Protein AF-A0A1S4C0C4-F1 (afdb_monomer_lite)

pLDDT: mean 75.76, std 13.76, range [34.72, 92.88]

Secondary structure (DSSP, 8-state):
------EE--HHHHHHHHHH--S---S-PPEEEEEEE-TTTSSEEEEEEEEEE-TTS-EEEEEEEE-TTT--EEEEEEE-SPPPSS---------TT-GGGTT-------

InterPro domains:
  IPR004457 Zinc finger, ZPR1-type [PF03367] (34-85)
  IPR004457 Zinc finger, ZPR1-type [SM00709] (36-109)
  IPR040141 ZPR1 [PTHR10876] (17-110)
  IPR042452 ZPR1, zinc finger domain [G3DSA:2.20.25.420] (27-81)

Sequence (110 aa):
MAGAKEQTMDVRSVVEAVATAGDDVEIDTPLYVVESLCMRCGENGTTRFLLTLIPHFRKILLSAFDCPHCSERNNEVEFAGEIQPRGCCYSLHVPSGDQKMLDRTVVKSE

Structure (mmCIF, N/CA/C/O backbone):
data_AF-A0A1S4C0C4-F1
#
_entry.id   AF-A0A1S4C0C4-F1
#
loop_
_atom_site.group_PDB
_atom_site.id
_atom_site.type_symbol
_atom_site.label_atom_id
_atom_site.label_alt_id
_atom_site.label_comp_id
_atom_site.label_asym_id
_atom_site.label_entity_id
_atom_site.label_seq_id
_atom_site.pdbx_PDB_ins_code
_atom_site.Cartn_x
_atom_site.Cartn_y
_atom_site.Cartn_z
_atom_site.occupancy
_atom_site.B_iso_or_equiv
_atom_site.auth_seq_id
_atom_site.auth_comp_id
_atom_site.auth_asym_id
_atom_site.auth_atom_id
_atom_site.pdbx_PDB_model_num
ATOM 1 N N . MET A 1 1 ? -20.709 7.988 -10.565 1.00 34.72 1 MET A N 1
ATOM 2 C CA . MET A 1 1 ? -19.571 7.050 -10.635 1.00 34.72 1 MET A CA 1
ATOM 3 C C . MET A 1 1 ? -18.348 7.866 -11.020 1.00 34.72 1 MET A C 1
ATOM 5 O O . MET A 1 1 ? -18.107 8.058 -12.202 1.00 34.72 1 MET A O 1
ATOM 9 N N . ALA A 1 2 ? -17.683 8.480 -10.039 1.00 37.56 2 ALA A N 1
ATOM 10 C CA . ALA A 1 2 ? -16.467 9.250 -10.282 1.00 37.56 2 ALA A CA 1
ATOM 11 C C . ALA A 1 2 ? -15.303 8.254 -10.313 1.00 37.56 2 ALA A C 1
ATOM 13 O O . ALA A 1 2 ? -15.055 7.571 -9.324 1.00 37.56 2 ALA A O 1
ATOM 14 N N . GLY A 1 3 ? -14.692 8.080 -11.485 1.00 37.81 3 GLY A N 1
ATOM 15 C CA . GLY A 1 3 ? -13.499 7.255 -11.632 1.00 37.81 3 GLY A CA 1
ATOM 16 C C . GLY A 1 3 ? -12.331 7.934 -10.929 1.00 37.81 3 GLY A C 1
ATOM 17 O O . GLY A 1 3 ? -12.099 9.123 -11.154 1.00 37.81 3 GLY A O 1
ATOM 18 N N . ALA A 1 4 ? -11.625 7.182 -10.083 1.00 46.31 4 ALA A N 1
ATOM 19 C CA . ALA A 1 4 ? -10.354 7.611 -9.519 1.00 46.31 4 ALA A CA 1
ATOM 20 C C . ALA A 1 4 ? -9.438 8.044 -10.673 1.00 46.31 4 ALA A C 1
ATOM 22 O O . ALA A 1 4 ? -9.226 7.287 -11.622 1.00 46.31 4 ALA A O 1
ATOM 23 N N . LYS A 1 5 ? -8.965 9.291 -10.641 1.00 49.00 5 LYS A N 1
ATOM 24 C CA . LYS A 1 5 ? -8.053 9.822 -11.659 1.00 49.00 5 LYS A CA 1
ATOM 25 C C . LYS A 1 5 ? -6.715 9.094 -11.539 1.00 49.00 5 LYS A C 1
ATOM 27 O O . LYS A 1 5 ? -5.974 9.336 -10.593 1.00 49.00 5 LYS A O 1
ATOM 32 N N . GLU A 1 6 ? -6.411 8.228 -12.499 1.00 54.31 6 GLU A N 1
ATOM 33 C CA . GLU A 1 6 ? -5.084 7.627 -12.641 1.00 54.31 6 GLU A CA 1
ATOM 34 C C . GLU A 1 6 ? -4.102 8.714 -13.098 1.00 54.31 6 GLU A C 1
ATOM 36 O O . GLU A 1 6 ? -4.227 9.264 -14.194 1.00 54.31 6 GLU A O 1
ATOM 41 N N . GLN A 1 7 ? -3.146 9.066 -12.238 1.00 59.03 7 GLN A N 1
ATOM 42 C CA . GLN A 1 7 ? -2.045 9.963 -12.582 1.00 59.03 7 GLN A CA 1
ATOM 43 C C . GLN A 1 7 ? -0.747 9.155 -12.621 1.00 59.03 7 GLN A C 1
ATOM 45 O O . GLN A 1 7 ? -0.282 8.640 -11.604 1.00 59.03 7 GLN A O 1
ATOM 50 N N . THR A 1 8 ? -0.146 9.050 -13.805 1.00 60.50 8 THR A N 1
ATOM 51 C CA . THR A 1 8 ? 1.235 8.581 -13.962 1.00 60.50 8 THR A CA 1
ATOM 52 C C . THR A 1 8 ? 2.176 9.672 -13.466 1.00 60.50 8 THR A C 1
ATOM 54 O O . THR A 1 8 ? 2.234 10.751 -14.060 1.00 60.50 8 THR A O 1
ATOM 57 N N . MET A 1 9 ? 2.881 9.411 -12.368 1.00 64.44 9 MET A N 1
ATOM 58 C CA . MET A 1 9 ? 3.801 10.359 -11.732 1.00 64.44 9 MET A CA 1
ATOM 59 C C . MET A 1 9 ? 5.116 9.659 -11.385 1.00 64.44 9 MET A C 1
ATOM 61 O O . MET A 1 9 ? 5.161 8.438 -11.269 1.00 64.44 9 MET A O 1
ATOM 65 N N . ASP A 1 10 ? 6.191 10.427 -11.219 1.00 68.81 10 ASP A N 1
ATOM 66 C CA . ASP A 1 10 ? 7.468 9.897 -10.734 1.00 68.81 10 ASP A CA 1
ATOM 67 C C . ASP A 1 10 ? 7.389 9.553 -9.234 1.00 68.81 10 ASP A C 1
ATOM 69 O O . ASP A 1 10 ? 6.633 10.174 -8.479 1.00 68.81 10 ASP A O 1
ATOM 73 N N . VAL A 1 11 ? 8.211 8.600 -8.786 1.00 67.56 11 VAL A N 1
ATOM 74 C CA . VAL A 1 11 ? 8.271 8.107 -7.398 1.00 67.56 11 VAL A CA 1
ATOM 75 C C . VAL A 1 11 ? 8.458 9.260 -6.413 1.00 67.56 11 VAL A C 1
ATOM 77 O O . VAL A 1 11 ? 7.826 9.293 -5.358 1.00 67.56 11 VAL A O 1
ATOM 80 N N . ARG A 1 12 ? 9.257 10.269 -6.779 1.00 70.31 12 ARG A N 1
ATOM 81 C CA . ARG A 1 12 ? 9.471 11.469 -5.960 1.00 70.31 12 ARG A CA 1
ATOM 82 C C . ARG A 1 12 ? 8.176 12.225 -5.657 1.00 70.31 12 ARG A C 1
ATOM 84 O O . ARG A 1 12 ? 7.996 12.701 -4.540 1.00 70.31 12 ARG A O 1
ATOM 91 N N . SER A 1 13 ? 7.266 12.304 -6.623 1.00 70.88 13 SER A N 1
ATOM 92 C CA . SER A 1 13 ? 5.981 12.974 -6.429 1.00 70.88 13 SER A CA 1
ATOM 93 C C . SER A 1 13 ? 5.076 12.202 -5.473 1.00 70.88 13 SER A C 1
ATOM 95 O O . SER A 1 13 ? 4.316 12.823 -4.732 1.00 70.88 13 SER A O 1
ATOM 97 N N . VAL A 1 14 ? 5.166 10.867 -5.466 1.00 68.62 14 VAL A N 1
ATOM 98 C CA . VAL A 1 14 ? 4.459 10.029 -4.490 1.00 68.62 14 VAL A CA 1
ATOM 99 C C . VAL A 1 14 ? 4.977 10.351 -3.094 1.00 68.62 14 VAL A C 1
ATOM 101 O O . VAL A 1 14 ? 4.174 10.664 -2.223 1.00 68.62 14 VAL A O 1
ATOM 104 N N . VAL A 1 15 ? 6.306 10.381 -2.914 1.00 68.19 15 VAL A N 1
ATOM 105 C CA . VAL A 1 15 ? 6.979 10.704 -1.639 1.00 68.19 15 VAL A CA 1
ATOM 106 C C . VAL A 1 15 ? 6.575 12.091 -1.110 1.00 68.19 15 VAL A C 1
ATOM 108 O O . VAL A 1 15 ? 6.253 12.249 0.070 1.00 68.19 15 VAL A O 1
ATOM 111 N N . GLU A 1 16 ? 6.544 13.104 -1.977 1.00 71.50 16 GLU A N 1
ATOM 112 C CA . GLU A 1 16 ? 6.135 14.464 -1.602 1.00 71.50 16 GLU A CA 1
ATOM 113 C C . GLU A 1 16 ? 4.648 14.540 -1.212 1.00 71.50 16 GLU A C 1
ATOM 115 O O . GLU A 1 16 ? 4.298 15.223 -0.245 1.00 71.50 16 GLU A O 1
ATOM 120 N N . ALA A 1 17 ? 3.769 13.788 -1.881 1.00 68.69 17 ALA A N 1
ATOM 121 C CA . ALA A 1 17 ? 2.363 13.686 -1.493 1.00 68.69 17 ALA A CA 1
ATOM 122 C C . ALA A 1 17 ? 2.178 13.000 -0.126 1.00 68.69 17 ALA A C 1
ATOM 124 O O . ALA A 1 17 ? 1.359 13.443 0.684 1.00 68.69 17 ALA A O 1
ATOM 125 N N . VAL A 1 18 ? 2.971 11.966 0.192 1.00 65.50 18 VAL A N 1
ATOM 126 C CA . VAL A 1 18 ? 2.935 11.338 1.530 1.00 65.50 18 VAL A CA 1
ATOM 127 C C . VAL A 1 18 ? 3.373 12.313 2.613 1.00 65.50 18 VAL A C 1
ATOM 129 O O . VAL A 1 18 ? 2.783 12.310 3.692 1.00 65.50 18 VAL A O 1
ATOM 132 N N . ALA A 1 19 ? 4.371 13.149 2.331 1.00 65.75 19 ALA A N 1
ATOM 133 C CA . ALA A 1 19 ? 4.896 14.113 3.291 1.00 65.75 19 ALA A CA 1
ATOM 134 C C . ALA A 1 19 ? 3.959 15.311 3.529 1.00 65.75 19 ALA A C 1
ATOM 136 O O . ALA A 1 19 ? 3.959 15.873 4.621 1.00 65.75 19 ALA A O 1
ATOM 137 N N . THR A 1 20 ? 3.173 15.712 2.525 1.00 67.00 20 THR A N 1
ATOM 138 C CA . THR A 1 20 ? 2.343 16.932 2.579 1.00 67.00 20 THR A CA 1
ATOM 139 C C . THR A 1 20 ? 0.873 16.680 2.896 1.00 67.00 20 THR A C 1
ATOM 141 O O . THR A 1 20 ? 0.201 17.595 3.371 1.00 67.00 20 THR A O 1
ATOM 144 N N . ALA A 1 21 ? 0.355 15.465 2.679 1.00 62.28 21 ALA A N 1
ATOM 145 C CA . ALA A 1 21 ? -1.006 15.136 3.090 1.00 62.28 21 ALA A CA 1
ATOM 146 C C . ALA A 1 21 ? -1.097 15.106 4.629 1.00 62.28 21 ALA A C 1
ATOM 148 O O . ALA A 1 21 ? -0.586 14.178 5.262 1.00 62.28 21 ALA A O 1
ATOM 149 N N . GLY A 1 22 ? -1.716 16.144 5.201 1.00 58.19 22 GLY A N 1
ATOM 150 C CA . GLY A 1 22 ? -2.058 16.238 6.623 1.00 58.19 22 GLY A CA 1
ATOM 151 C C . GLY A 1 22 ? -3.124 15.219 7.041 1.00 58.19 22 GLY A C 1
ATOM 152 O O . GLY A 1 22 ? -3.519 14.367 6.247 1.00 58.19 22 GLY A O 1
ATOM 153 N N . ASP A 1 23 ? -3.593 15.301 8.287 1.00 56.41 23 ASP A N 1
ATOM 154 C CA . ASP A 1 23 ? -4.552 14.336 8.857 1.00 56.41 23 ASP A CA 1
ATOM 155 C C . ASP A 1 23 ? -5.954 14.381 8.206 1.00 56.41 23 ASP A C 1
ATOM 157 O O . ASP A 1 23 ? -6.737 13.444 8.360 1.00 56.41 23 ASP A O 1
ATOM 161 N N . ASP A 1 24 ? -6.260 15.416 7.419 1.00 54.38 24 ASP A N 1
ATOM 162 C CA . ASP A 1 24 ? -7.520 15.580 6.683 1.00 54.38 24 ASP A CA 1
ATOM 163 C C . ASP A 1 24 ? -7.477 14.901 5.297 1.00 54.38 24 ASP A C 1
ATOM 165 O O . ASP A 1 24 ? -7.682 15.533 4.259 1.00 54.38 24 ASP A O 1
ATOM 169 N N . VAL A 1 25 ? -7.168 13.601 5.252 1.00 54.41 25 VAL A N 1
ATOM 170 C CA . VAL A 1 25 ? -7.208 12.828 3.998 1.00 54.41 25 VAL A CA 1
ATOM 171 C C . VAL A 1 25 ? -8.667 12.507 3.660 1.00 54.41 25 VAL A C 1
ATOM 173 O O . VAL A 1 25 ? -9.244 11.552 4.181 1.00 54.41 25 VAL A O 1
ATOM 176 N N . GLU A 1 26 ? -9.280 13.304 2.783 1.00 53.09 26 GLU A N 1
ATOM 177 C CA . GLU A 1 26 ? -10.509 12.896 2.099 1.00 53.09 26 GLU A CA 1
ATOM 178 C C . GLU A 1 26 ? -10.255 11.578 1.342 1.00 53.09 26 GLU A C 1
ATOM 180 O O . GLU A 1 26 ? -9.194 11.381 0.756 1.00 53.09 26 GLU A O 1
ATOM 185 N N . ILE A 1 27 ? -11.242 10.672 1.343 1.00 50.81 27 ILE A N 1
ATOM 186 C CA . ILE A 1 27 ? -11.184 9.313 0.754 1.00 50.81 27 ILE A CA 1
ATOM 187 C C . ILE A 1 27 ? -10.821 9.320 -0.750 1.00 50.81 27 ILE A C 1
ATOM 189 O O . ILE A 1 27 ? -10.490 8.277 -1.312 1.00 50.81 27 ILE A O 1
ATOM 193 N N . ASP A 1 28 ? -10.834 10.485 -1.398 1.00 54.25 28 ASP A N 1
ATOM 194 C CA . ASP A 1 28 ? -10.408 10.691 -2.783 1.00 54.25 28 ASP A CA 1
ATOM 195 C C . ASP A 1 28 ? -8.874 10.782 -2.910 1.00 54.25 28 ASP A C 1
ATOM 197 O O . ASP A 1 28 ? -8.334 11.680 -3.562 1.00 54.25 28 ASP A O 1
ATOM 201 N N . THR A 1 29 ? -8.136 9.870 -2.259 1.00 63.31 29 THR A N 1
ATOM 202 C CA . THR A 1 29 ? -6.685 9.825 -2.443 1.00 63.31 29 THR A CA 1
ATOM 203 C C . THR A 1 29 ? -6.377 9.369 -3.871 1.00 63.31 29 THR A C 1
ATOM 205 O O . THR A 1 29 ? -6.843 8.302 -4.285 1.00 63.31 29 THR A O 1
ATOM 208 N N . PRO A 1 30 ? -5.584 10.129 -4.644 1.00 69.56 30 PRO A N 1
ATOM 209 C CA . PRO A 1 30 ? -5.224 9.739 -6.000 1.00 69.56 30 PRO A CA 1
ATOM 210 C C . PRO A 1 30 ? -4.451 8.414 -5.998 1.00 69.56 30 PRO A C 1
ATOM 212 O O . PRO A 1 30 ? -3.568 8.183 -5.170 1.00 69.56 30 PRO A O 1
ATOM 215 N N . LEU A 1 31 ? -4.793 7.539 -6.944 1.00 79.00 31 LEU A N 1
ATOM 216 C CA . LEU A 1 31 ? -4.039 6.323 -7.222 1.00 79.00 31 LEU A CA 1
ATOM 217 C C . LEU A 1 31 ? -2.815 6.705 -8.060 1.00 79.00 31 LEU A C 1
ATOM 219 O O . LEU A 1 31 ? -2.958 7.173 -9.194 1.00 79.00 31 LEU A O 1
ATOM 223 N N . TYR A 1 32 ? -1.621 6.489 -7.519 1.00 82.88 32 TYR A N 1
ATOM 224 C CA . TYR A 1 32 ? -0.380 6.764 -8.237 1.00 82.88 32 TYR A CA 1
ATOM 225 C C . TYR A 1 32 ? 0.074 5.515 -8.975 1.00 82.88 32 TYR A C 1
ATOM 227 O O . TYR A 1 32 ? 0.105 4.427 -8.403 1.00 82.88 32 TYR A O 1
ATOM 235 N N . VAL A 1 33 ? 0.451 5.662 -10.241 1.00 86.56 33 VAL A N 1
ATOM 236 C CA . VAL A 1 33 ? 0.901 4.542 -11.074 1.00 86.56 33 VAL A CA 1
ATOM 237 C C . VAL A 1 33 ? 2.307 4.831 -11.581 1.00 86.56 33 VAL A C 1
ATOM 239 O O . VAL A 1 33 ? 2.536 5.865 -12.209 1.00 86.56 33 VAL A O 1
ATOM 242 N N . VAL A 1 34 ? 3.238 3.919 -11.307 1.00 88.50 34 VAL A N 1
ATOM 243 C CA . VAL A 1 34 ? 4.657 4.034 -11.665 1.00 88.50 34 VAL A CA 1
ATOM 244 C C . VAL A 1 34 ? 5.092 2.774 -12.409 1.00 88.50 34 VAL A C 1
ATOM 246 O O . VAL A 1 34 ? 4.756 1.656 -12.018 1.00 88.50 34 VAL A O 1
ATOM 249 N N . GLU A 1 35 ? 5.863 2.940 -13.477 1.00 89.75 35 GLU A N 1
ATOM 250 C CA . GLU A 1 35 ? 6.560 1.830 -14.127 1.00 89.75 35 GLU A CA 1
ATOM 251 C C . GLU A 1 35 ? 7.745 1.379 -13.257 1.00 89.75 35 GLU A C 1
ATOM 253 O O . GLU A 1 35 ? 8.495 2.200 -12.728 1.00 89.75 35 GLU A O 1
ATOM 258 N N . SER A 1 36 ? 7.898 0.076 -13.024 1.00 87.62 36 SER A N 1
ATOM 259 C CA . SER A 1 36 ? 8.914 -0.452 -12.103 1.00 87.62 36 SER A CA 1
ATOM 260 C C . SER A 1 36 ? 9.507 -1.755 -12.613 1.00 87.62 36 SER A C 1
ATOM 262 O O . SER A 1 36 ? 8.805 -2.578 -13.192 1.00 87.62 36 SER A O 1
ATOM 264 N N . LEU A 1 37 ? 10.797 -1.969 -12.365 1.00 90.38 37 LEU A N 1
ATOM 265 C CA . LEU A 1 37 ? 11.501 -3.173 -12.796 1.00 90.38 37 LEU A CA 1
ATOM 266 C C . LEU A 1 37 ? 10.983 -4.419 -12.059 1.00 90.38 37 LEU A C 1
ATOM 268 O O . LEU A 1 37 ? 10.965 -4.462 -10.828 1.00 90.38 37 LEU A O 1
ATOM 272 N N . CYS A 1 38 ? 10.627 -5.467 -12.799 1.00 91.12 38 CYS A N 1
ATOM 273 C CA . CYS A 1 38 ? 10.304 -6.765 -12.226 1.00 91.12 38 CYS A CA 1
ATOM 274 C C . CYS A 1 38 ? 11.575 -7.494 -11.785 1.00 91.12 38 CYS A C 1
ATOM 276 O O . CYS A 1 38 ? 12.377 -7.925 -12.614 1.00 91.12 38 CYS A O 1
ATOM 278 N N . MET A 1 39 ? 11.703 -7.755 -10.485 1.00 89.56 39 MET A N 1
ATOM 279 C CA . MET A 1 39 ? 12.857 -8.476 -9.931 1.00 89.56 39 MET A CA 1
ATOM 280 C C . MET A 1 39 ? 12.908 -9.966 -10.311 1.00 89.56 39 MET A C 1
ATOM 282 O O . MET A 1 39 ? 13.936 -10.609 -10.113 1.00 89.56 39 MET A O 1
ATOM 286 N N . ARG A 1 40 ? 11.826 -10.531 -10.868 1.00 89.94 40 ARG A N 1
ATOM 287 C CA . ARG A 1 40 ? 11.790 -11.933 -11.314 1.00 89.94 40 ARG A CA 1
ATOM 288 C C . ARG A 1 40 ? 12.263 -12.112 -12.756 1.00 89.94 40 ARG A C 1
ATOM 290 O O . ARG A 1 40 ? 13.047 -13.017 -13.019 1.00 89.94 40 ARG A O 1
ATOM 297 N N . CYS A 1 41 ? 11.753 -11.304 -13.686 1.00 91.44 41 CYS A N 1
ATOM 298 C CA . CYS A 1 41 ? 12.015 -11.474 -15.122 1.00 91.44 41 CYS A CA 1
ATOM 299 C C . CYS A 1 41 ? 12.891 -10.377 -15.741 1.00 91.44 41 CYS A C 1
ATOM 301 O O . CYS A 1 41 ? 13.329 -10.543 -16.872 1.00 91.44 41 CYS A O 1
ATOM 303 N N . GLY A 1 42 ? 13.163 -9.286 -15.018 1.00 90.00 42 GLY A N 1
ATOM 304 C CA . GLY A 1 42 ? 13.960 -8.161 -15.511 1.00 90.00 42 GLY A CA 1
ATOM 305 C C . GLY A 1 42 ? 13.226 -7.230 -16.482 1.00 90.00 42 GLY A C 1
ATOM 306 O O . GLY A 1 42 ? 13.817 -6.251 -16.921 1.00 90.00 42 GLY A O 1
ATOM 307 N N . GLU A 1 43 ? 11.961 -7.506 -16.801 1.00 92.19 43 GLU A N 1
ATOM 308 C CA . GLU A 1 43 ? 11.108 -6.629 -17.613 1.00 92.19 43 GLU A CA 1
ATOM 309 C C . GLU A 1 43 ? 10.375 -5.603 -16.743 1.00 92.19 43 GLU A C 1
ATOM 311 O O . GLU A 1 43 ? 10.212 -5.795 -15.535 1.00 92.19 43 GLU A O 1
ATOM 316 N N . ASN A 1 44 ? 9.871 -4.530 -17.347 1.00 90.44 44 ASN A N 1
ATOM 317 C CA . ASN A 1 44 ? 9.095 -3.532 -16.619 1.00 90.44 44 ASN A CA 1
ATOM 318 C C . ASN A 1 44 ? 7.670 -4.028 -16.324 1.00 90.44 44 ASN A C 1
ATOM 320 O O . ASN A 1 44 ? 6.946 -4.519 -17.188 1.00 90.44 44 ASN A O 1
ATOM 324 N N . GLY A 1 45 ? 7.270 -3.906 -15.063 1.00 91.44 45 GLY A N 1
ATOM 325 C CA . GLY A 1 45 ? 5.897 -4.032 -14.595 1.00 91.44 45 GLY A CA 1
ATOM 326 C C . GLY A 1 45 ? 5.343 -2.685 -14.145 1.00 91.44 45 GLY A C 1
ATOM 327 O O . GLY A 1 45 ? 5.913 -1.622 -14.397 1.00 91.44 45 GLY A O 1
ATOM 328 N N . THR A 1 46 ? 4.213 -2.725 -13.454 1.00 91.50 46 THR A N 1
ATOM 329 C CA . THR A 1 46 ? 3.532 -1.534 -12.951 1.00 91.50 46 THR A CA 1
ATOM 330 C C . THR A 1 46 ? 3.341 -1.640 -11.448 1.00 91.50 46 THR A C 1
ATOM 332 O O . THR A 1 46 ? 2.747 -2.601 -10.966 1.00 91.50 46 THR A O 1
ATOM 335 N N . THR A 1 47 ? 3.796 -0.627 -10.714 1.00 90.38 47 THR A N 1
ATOM 336 C CA . THR A 1 47 ? 3.518 -0.455 -9.287 1.00 90.38 47 THR A CA 1
ATOM 337 C C . THR A 1 47 ? 2.440 0.601 -9.108 1.00 90.38 47 THR A C 1
ATOM 339 O O . THR A 1 47 ? 2.554 1.721 -9.607 1.00 90.38 47 THR A O 1
ATOM 342 N N . ARG A 1 48 ? 1.380 0.250 -8.386 1.00 89.50 48 ARG A N 1
ATOM 343 C CA . ARG A 1 48 ? 0.305 1.160 -7.998 1.00 89.50 48 ARG A CA 1
ATOM 344 C C . ARG A 1 48 ? 0.453 1.496 -6.526 1.00 89.50 48 ARG A C 1
ATOM 346 O O . ARG A 1 48 ? 0.459 0.588 -5.700 1.00 89.50 48 ARG A O 1
ATOM 353 N N . PHE A 1 49 ? 0.534 2.779 -6.210 1.00 86.50 49 PHE A N 1
ATOM 354 C CA . PHE A 1 49 ? 0.561 3.263 -4.841 1.00 86.50 49 PHE A CA 1
ATOM 355 C C . PHE A 1 49 ? -0.787 3.863 -4.468 1.00 86.50 49 PHE A C 1
ATOM 357 O O . PHE A 1 49 ? -1.325 4.723 -5.171 1.00 86.50 49 PHE A O 1
ATOM 364 N N . LEU A 1 50 ? -1.312 3.423 -3.332 1.00 83.81 50 LEU A N 1
ATOM 365 C CA . LEU A 1 50 ? -2.489 3.991 -2.702 1.00 83.81 50 LEU A CA 1
ATOM 366 C C . LEU A 1 50 ? -2.094 4.493 -1.318 1.00 83.81 50 LEU A C 1
ATOM 368 O O . LEU A 1 50 ? -1.831 3.706 -0.407 1.00 83.81 50 LEU A O 1
ATOM 372 N N . LEU A 1 51 ? -2.070 5.813 -1.160 1.00 79.38 51 LEU A N 1
ATOM 373 C CA . LEU A 1 51 ? -1.998 6.423 0.159 1.00 79.38 51 LEU A CA 1
ATOM 374 C C . LEU A 1 51 ? -3.395 6.396 0.769 1.00 79.38 51 LEU A C 1
ATOM 376 O O . LEU A 1 51 ? -4.364 6.837 0.156 1.00 79.38 51 LEU A O 1
ATOM 380 N 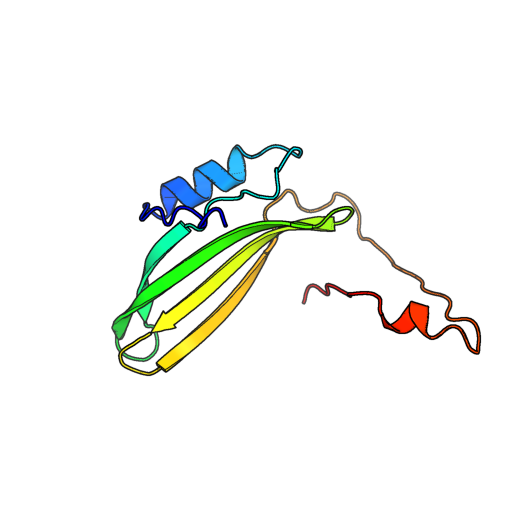N . THR A 1 52 ? -3.527 5.906 1.990 1.00 75.94 52 THR A N 1
ATOM 381 C CA . THR A 1 52 ? -4.810 5.977 2.686 1.00 75.94 52 THR A CA 1
ATOM 382 C C . THR A 1 52 ? -4.607 6.175 4.176 1.00 75.94 52 THR A C 1
ATOM 384 O O . THR A 1 52 ? -3.636 5.698 4.769 1.00 75.94 52 THR A O 1
ATOM 387 N N . LEU A 1 53 ? -5.522 6.926 4.780 1.00 74.12 53 LEU A N 1
ATOM 388 C CA . LEU A 1 53 ? -5.626 7.051 6.220 1.00 74.12 53 LEU A CA 1
ATOM 389 C C . LEU A 1 53 ? -6.727 6.104 6.682 1.00 74.12 53 LEU A C 1
ATOM 391 O O . LEU A 1 53 ? -7.895 6.289 6.348 1.00 74.12 53 LEU A O 1
ATOM 395 N N . ILE A 1 54 ? -6.363 5.093 7.466 1.00 73.00 54 ILE A N 1
ATOM 396 C CA . ILE A 1 54 ? -7.365 4.282 8.153 1.00 73.00 54 ILE A CA 1
ATOM 397 C C . ILE A 1 54 ? -7.800 5.066 9.403 1.00 73.00 54 ILE A C 1
ATOM 399 O O . ILE A 1 54 ? -6.948 5.358 10.250 1.00 73.00 54 ILE A O 1
ATOM 403 N N . PRO A 1 55 ? -9.095 5.408 9.555 1.00 66.06 55 PRO A N 1
ATOM 404 C CA . PRO A 1 55 ? -9.587 6.114 10.734 1.00 66.06 55 PRO A CA 1
ATOM 405 C C . PRO A 1 55 ? -9.202 5.387 12.025 1.00 66.06 55 PRO A C 1
ATOM 407 O O . PRO A 1 55 ? -9.319 4.166 12.113 1.00 66.06 55 PRO A O 1
ATOM 410 N N . HIS A 1 56 ? -8.758 6.141 13.033 1.00 62.69 56 HIS A N 1
ATOM 411 C CA . HIS A 1 56 ? -8.246 5.612 14.309 1.00 62.69 56 HIS A CA 1
ATOM 412 C C . HIS A 1 56 ? -6.985 4.730 14.203 1.00 62.69 56 HIS A C 1
ATOM 414 O O . HIS A 1 56 ? -6.604 4.089 15.183 1.00 62.69 56 HIS A O 1
ATOM 420 N N . PHE A 1 57 ? -6.316 4.712 13.049 1.00 67.69 57 PHE A N 1
ATOM 421 C CA . PHE A 1 57 ? -5.040 4.036 12.836 1.00 67.69 57 PHE A CA 1
ATOM 422 C C . PHE A 1 57 ? -3.993 5.021 12.285 1.00 67.69 57 PHE A C 1
ATOM 424 O O . PHE A 1 57 ? -4.112 6.233 12.454 1.00 67.69 57 PHE A O 1
ATOM 431 N N . ARG A 1 58 ? -2.917 4.498 11.689 1.00 71.12 58 ARG A N 1
ATOM 432 C CA . ARG A 1 58 ? -1.848 5.264 11.046 1.00 71.12 58 ARG A CA 1
ATOM 433 C C . ARG A 1 58 ? -2.151 5.457 9.562 1.00 71.12 58 ARG A C 1
ATOM 435 O O . ARG A 1 58 ? -2.855 4.652 8.951 1.00 71.12 58 ARG A O 1
ATOM 442 N N . LYS A 1 59 ? -1.561 6.496 8.979 1.00 75.56 59 LYS A N 1
ATOM 443 C CA . LYS A 1 59 ? -1.473 6.653 7.529 1.00 75.56 59 LYS A CA 1
ATOM 444 C C . LYS A 1 59 ? -0.605 5.527 6.965 1.00 75.56 59 LYS A C 1
ATOM 446 O O . LYS A 1 59 ? 0.463 5.221 7.502 1.00 75.56 59 LYS A O 1
ATOM 451 N N . ILE A 1 60 ? -1.099 4.874 5.922 1.00 79.19 60 ILE A N 1
ATOM 452 C CA . ILE A 1 60 ? -0.437 3.739 5.283 1.00 79.19 60 ILE A CA 1
ATOM 453 C C . ILE A 1 60 ? -0.266 3.996 3.789 1.00 79.19 60 ILE A C 1
ATOM 455 O O . ILE A 1 60 ? -1.079 4.673 3.155 1.00 79.19 60 ILE A O 1
ATOM 459 N N . LEU A 1 61 ? 0.810 3.444 3.246 1.00 83.31 61 LEU A N 1
ATOM 460 C CA . LEU A 1 61 ? 1.105 3.385 1.826 1.00 83.31 61 LEU A CA 1
ATOM 461 C C . LEU A 1 61 ? 0.956 1.929 1.388 1.00 83.31 61 LEU A C 1
ATOM 463 O O . LEU A 1 61 ? 1.707 1.068 1.840 1.00 83.31 61 LEU A O 1
ATOM 467 N N . LEU A 1 62 ? -0.037 1.642 0.549 1.00 85.06 62 LEU A N 1
ATOM 468 C CA . LEU A 1 62 ? -0.149 0.341 -0.102 1.00 85.06 62 LEU A CA 1
ATOM 469 C C . LEU A 1 62 ? 0.552 0.397 -1.453 1.00 85.06 62 LEU A C 1
ATOM 471 O O . LEU A 1 62 ? 0.214 1.245 -2.277 1.00 85.06 62 LEU A O 1
ATOM 475 N N . SER A 1 63 ? 1.451 -0.549 -1.689 1.00 88.56 63 SER A N 1
ATOM 476 C CA . SER A 1 63 ? 2.192 -0.712 -2.937 1.00 88.56 63 SER A CA 1
ATOM 477 C C . SER A 1 63 ? 1.784 -2.032 -3.577 1.00 88.56 63 SER A C 1
ATOM 479 O O . SER A 1 63 ? 2.043 -3.093 -3.020 1.00 88.56 63 SER A O 1
ATOM 481 N N . ALA A 1 64 ? 1.132 -1.981 -4.734 1.00 89.50 64 ALA A N 1
ATOM 482 C CA . ALA A 1 64 ? 0.699 -3.156 -5.482 1.00 89.50 64 ALA A CA 1
ATOM 483 C C . ALA A 1 64 ? 1.437 -3.223 -6.820 1.00 89.50 64 ALA A C 1
ATOM 485 O O . ALA A 1 64 ? 1.143 -2.463 -7.744 1.00 89.50 64 ALA A O 1
ATOM 486 N N . PHE A 1 65 ? 2.400 -4.130 -6.920 1.00 92.00 65 PHE A N 1
ATOM 487 C CA . PHE A 1 65 ? 3.140 -4.428 -8.136 1.00 92.00 65 PHE A CA 1
ATOM 488 C C . PHE A 1 65 ? 2.465 -5.551 -8.927 1.00 92.00 65 PHE A C 1
ATOM 490 O O . PHE A 1 65 ? 2.110 -6.588 -8.364 1.00 92.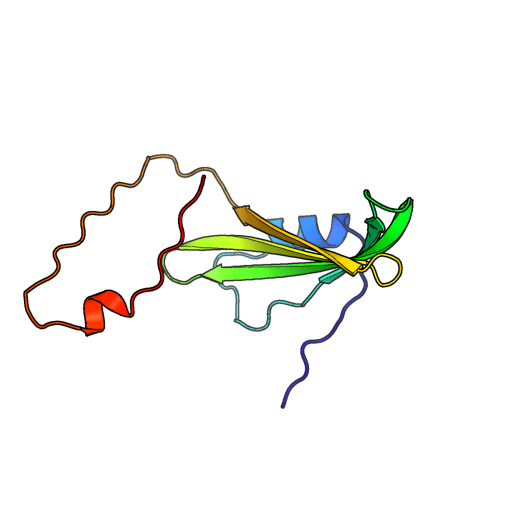00 65 PHE A O 1
ATOM 497 N N . ASP A 1 66 ? 2.338 -5.363 -10.239 1.00 92.88 66 ASP A N 1
ATOM 498 C CA . ASP A 1 66 ? 1.870 -6.361 -11.200 1.00 92.88 66 ASP A CA 1
ATOM 499 C C . ASP A 1 66 ? 2.795 -6.364 -12.426 1.00 92.88 66 ASP A C 1
ATOM 501 O O . ASP A 1 66 ? 3.054 -5.325 -13.041 1.00 92.88 66 ASP A O 1
ATOM 505 N N . CYS A 1 67 ? 3.322 -7.539 -12.772 1.00 91.38 67 CYS A N 1
ATOM 506 C CA . CYS A 1 67 ? 4.115 -7.734 -13.979 1.00 91.38 67 CYS A CA 1
ATOM 507 C C . CYS A 1 67 ? 3.293 -8.462 -15.055 1.00 91.38 67 CYS A C 1
ATOM 509 O O . CYS A 1 67 ? 2.971 -9.641 -14.871 1.00 91.38 67 CYS A O 1
ATOM 511 N N . PRO A 1 68 ? 3.041 -7.848 -16.226 1.00 92.25 68 PRO A N 1
ATOM 512 C CA . PRO A 1 68 ? 2.271 -8.486 -17.294 1.00 92.25 68 PRO A CA 1
ATOM 513 C C . PRO A 1 68 ? 3.033 -9.622 -17.999 1.00 92.25 68 PRO A C 1
ATOM 515 O O . PRO A 1 68 ? 2.417 -10.457 -18.655 1.00 92.25 68 PRO A O 1
ATOM 518 N N . HIS A 1 69 ? 4.363 -9.676 -17.864 1.00 90.50 69 HIS A N 1
ATOM 519 C CA . HIS A 1 69 ? 5.219 -10.630 -18.579 1.00 90.50 69 HIS A CA 1
ATOM 520 C C . HIS A 1 69 ? 5.344 -11.981 -17.874 1.00 90.50 69 HIS A C 1
ATOM 522 O O . HIS A 1 69 ? 5.262 -13.029 -18.510 1.00 90.50 69 HIS A O 1
ATOM 528 N N . CYS A 1 70 ? 5.560 -11.961 -16.558 1.00 90.50 70 CYS A N 1
ATOM 529 C CA . CYS A 1 70 ? 5.770 -13.171 -15.760 1.00 90.50 70 CYS A CA 1
ATOM 530 C C . CYS A 1 70 ? 4.679 -13.408 -14.714 1.00 90.50 70 CYS A C 1
ATOM 532 O O . CYS A 1 70 ? 4.776 -14.366 -13.949 1.00 90.50 70 CYS A O 1
ATOM 534 N N . SER A 1 71 ? 3.643 -12.561 -14.680 1.00 90.12 71 SER A N 1
ATOM 535 C CA . SER A 1 71 ? 2.535 -12.610 -13.715 1.00 90.12 71 SER A CA 1
ATOM 536 C C . SER A 1 71 ? 2.956 -12.510 -12.244 1.00 90.12 71 SER A C 1
ATOM 538 O O . SER A 1 71 ? 2.182 -12.865 -11.356 1.00 90.12 71 SER A O 1
ATOM 540 N N . GLU A 1 72 ? 4.164 -12.002 -11.972 1.00 88.88 72 GLU A N 1
ATOM 541 C CA . GLU A 1 72 ? 4.585 -11.707 -10.605 1.00 88.88 72 GLU A CA 1
ATOM 542 C C . GLU A 1 72 ? 3.733 -10.577 -10.036 1.00 88.88 72 GLU A C 1
ATOM 544 O O . GLU A 1 72 ? 3.546 -9.538 -10.677 1.00 88.88 72 GLU A O 1
ATOM 549 N N . ARG A 1 73 ? 3.241 -10.789 -8.817 1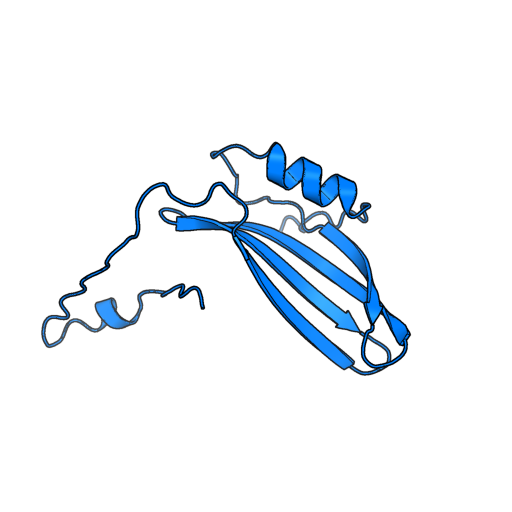.00 90.19 73 ARG A N 1
ATOM 550 C CA . ARG A 1 73 ? 2.460 -9.814 -8.066 1.00 90.19 73 ARG A CA 1
ATOM 551 C C . ARG A 1 73 ? 3.031 -9.673 -6.675 1.00 90.19 73 ARG A C 1
ATOM 553 O O . ARG A 1 73 ? 3.275 -10.680 -6.016 1.00 90.19 73 ARG A O 1
ATOM 560 N N . ASN A 1 74 ? 3.195 -8.438 -6.228 1.00 87.38 74 ASN A N 1
ATOM 561 C CA . ASN A 1 74 ? 3.667 -8.146 -4.884 1.00 87.38 74 ASN A CA 1
ATOM 562 C C . ASN A 1 74 ? 2.812 -7.042 -4.272 1.00 87.38 74 ASN A C 1
ATOM 564 O O . ASN A 1 74 ? 2.598 -6.017 -4.909 1.00 87.38 74 ASN A O 1
ATOM 568 N N . ASN A 1 75 ? 2.313 -7.266 -3.059 1.00 87.81 75 ASN A N 1
ATOM 569 C CA . ASN A 1 75 ? 1.525 -6.281 -2.329 1.00 87.81 75 ASN A CA 1
ATOM 570 C C . ASN A 1 75 ? 2.218 -6.004 -1.001 1.00 87.81 75 ASN A C 1
ATOM 572 O O . ASN A 1 75 ? 2.328 -6.900 -0.166 1.00 87.81 75 ASN A O 1
ATOM 576 N N . GLU A 1 76 ? 2.648 -4.767 -0.808 1.00 84.00 76 GLU A N 1
ATOM 577 C CA . GLU A 1 76 ? 3.342 -4.315 0.391 1.00 84.00 76 GLU A CA 1
ATOM 578 C C . GLU A 1 76 ? 2.541 -3.214 1.080 1.00 84.00 76 GLU A C 1
ATOM 580 O O . GLU A 1 76 ? 1.856 -2.415 0.437 1.00 84.00 76 GLU A O 1
ATOM 585 N N . VAL A 1 77 ? 2.609 -3.198 2.411 1.00 83.06 77 VAL A N 1
ATOM 586 C CA . VAL A 1 77 ? 1.981 -2.177 3.249 1.00 83.06 77 VAL A CA 1
ATOM 587 C C . VAL A 1 77 ? 3.073 -1.517 4.069 1.00 83.06 77 VAL A C 1
ATOM 589 O O . VAL A 1 77 ? 3.687 -2.154 4.922 1.00 83.06 77 VAL A O 1
ATOM 592 N N . GLU A 1 78 ? 3.283 -0.231 3.833 1.00 80.88 78 GLU A N 1
ATOM 593 C CA . GLU A 1 78 ? 4.25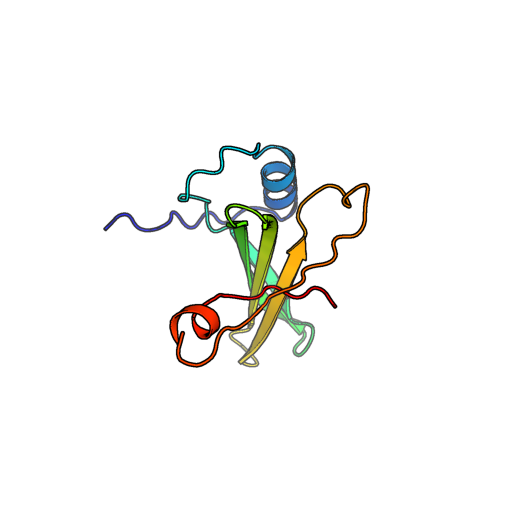0 0.577 4.562 1.00 80.88 78 GLU A CA 1
ATOM 594 C C . GLU A 1 78 ? 3.534 1.586 5.461 1.00 80.88 78 GLU A C 1
ATOM 596 O O . GLU A 1 78 ? 2.488 2.147 5.118 1.00 80.88 78 GLU A O 1
ATOM 601 N N . PHE A 1 79 ? 4.098 1.839 6.640 1.00 77.25 79 PHE A N 1
ATOM 602 C CA . PHE A 1 79 ? 3.588 2.870 7.537 1.00 77.25 79 PHE A CA 1
ATOM 603 C C . PHE A 1 79 ? 4.137 4.226 7.107 1.00 77.25 79 PHE A C 1
ATOM 605 O O . PHE A 1 79 ? 5.326 4.506 7.236 1.00 77.25 79 PHE A O 1
ATOM 612 N N . ALA A 1 80 ? 3.247 5.077 6.617 1.00 68.25 80 ALA A N 1
ATOM 613 C CA . ALA A 1 80 ? 3.567 6.411 6.154 1.00 68.25 80 ALA A CA 1
ATOM 614 C C . ALA A 1 80 ? 3.403 7.410 7.305 1.00 68.25 80 ALA A C 1
ATOM 616 O O . ALA A 1 80 ? 2.384 8.085 7.411 1.00 68.25 80 ALA A O 1
ATOM 617 N N . GLY A 1 81 ? 4.377 7.491 8.210 1.00 66.50 81 GLY A N 1
ATOM 618 C CA . GLY A 1 81 ? 4.315 8.453 9.310 1.00 66.50 81 GLY A CA 1
ATOM 619 C C . GLY A 1 81 ? 5.411 8.282 10.350 1.00 66.50 81 GLY A C 1
ATOM 620 O O . GLY A 1 81 ? 6.233 7.370 10.276 1.00 66.50 81 GLY A O 1
ATOM 621 N N . GLU A 1 82 ? 5.415 9.179 11.333 1.00 65.19 82 GLU A N 1
ATOM 622 C CA . GLU A 1 82 ? 6.365 9.132 12.439 1.00 65.19 82 GLU A CA 1
ATOM 623 C C . GLU A 1 82 ? 6.165 7.850 13.266 1.00 65.19 82 GLU A C 1
ATOM 625 O O . GLU A 1 82 ? 5.034 7.436 13.555 1.00 65.19 82 GLU A O 1
ATOM 630 N N . ILE A 1 83 ? 7.270 7.200 13.647 1.00 67.75 83 ILE A N 1
ATOM 631 C CA . ILE A 1 83 ? 7.225 6.079 14.589 1.00 67.75 83 ILE A CA 1
ATOM 632 C C . ILE A 1 83 ? 6.568 6.597 15.864 1.00 67.75 83 ILE A C 1
ATOM 634 O O . ILE A 1 83 ? 7.004 7.596 16.433 1.00 67.75 83 ILE A O 1
ATOM 638 N N . GLN A 1 84 ? 5.514 5.916 16.321 1.00 64.69 84 GLN A N 1
ATOM 639 C CA . GLN A 1 84 ? 4.832 6.367 17.524 1.00 64.69 84 GLN A CA 1
ATOM 640 C C . GLN A 1 84 ? 5.807 6.417 18.704 1.00 64.69 84 GLN A C 1
ATOM 642 O O . GLN A 1 84 ? 6.564 5.468 18.918 1.00 64.69 84 GLN A O 1
ATOM 647 N N . PRO A 1 85 ? 5.746 7.476 19.527 1.00 69.62 85 PRO A N 1
ATOM 648 C CA . PRO A 1 85 ? 6.678 7.659 20.636 1.00 69.62 85 PRO A CA 1
ATOM 649 C C . PRO A 1 85 ? 6.524 6.585 21.723 1.00 69.62 85 PRO A C 1
ATOM 651 O O . PRO A 1 85 ? 7.338 6.503 22.641 1.00 69.62 85 PRO A O 1
ATOM 654 N N . ARG A 1 86 ? 5.452 5.784 21.669 1.00 77.50 86 ARG A N 1
ATOM 655 C CA . ARG A 1 86 ? 5.135 4.720 22.624 1.00 77.50 86 ARG A CA 1
ATOM 656 C C . ARG A 1 86 ? 4.610 3.493 21.884 1.00 77.50 86 ARG A C 1
ATOM 658 O O . ARG A 1 86 ? 3.918 3.623 20.878 1.00 77.50 86 ARG A O 1
ATOM 665 N N . GLY A 1 87 ? 4.898 2.310 22.423 1.00 76.44 87 GLY A N 1
ATOM 666 C CA . GLY A 1 87 ? 4.259 1.070 21.985 1.00 76.44 87 GLY A CA 1
ATOM 667 C C . GLY A 1 87 ? 2.774 1.040 22.361 1.00 76.44 87 GLY A C 1
ATOM 668 O O . GLY A 1 87 ? 2.368 1.620 23.369 1.00 76.44 87 GLY A O 1
ATOM 669 N N . CYS A 1 88 ? 1.967 0.345 21.562 1.00 74.81 88 CYS A N 1
ATOM 670 C CA . CYS A 1 88 ? 0.550 0.121 21.840 1.00 74.81 88 CYS A CA 1
ATOM 671 C C . CYS A 1 88 ? 0.328 -1.328 22.280 1.00 74.81 88 CYS A C 1
ATOM 673 O O . CYS A 1 88 ? 0.864 -2.249 21.669 1.00 74.81 88 CYS A O 1
ATOM 675 N N . CYS A 1 89 ? -0.492 -1.532 23.310 1.00 81.44 89 CYS A N 1
ATOM 676 C CA . CYS A 1 89 ? -0.986 -2.846 23.710 1.00 81.44 89 CYS A CA 1
ATOM 677 C C . CYS A 1 89 ? -2.513 -2.834 23.604 1.00 81.44 89 CYS A C 1
ATOM 679 O O . CYS A 1 89 ? -3.166 -2.006 24.242 1.00 81.44 89 CYS A O 1
ATOM 681 N N . TYR A 1 90 ? -3.069 -3.722 22.781 1.00 83.19 90 TYR A N 1
ATOM 682 C CA . TYR A 1 90 ? -4.510 -3.838 22.573 1.00 83.19 90 TYR A CA 1
ATOM 683 C C . TYR A 1 90 ? -5.035 -5.085 23.290 1.00 83.19 90 TYR A C 1
ATOM 685 O O . TYR A 1 90 ? -4.663 -6.203 22.941 1.00 83.19 90 TYR A O 1
ATOM 693 N N . SER A 1 91 ? -5.928 -4.892 24.262 1.00 86.44 91 SER A N 1
ATOM 694 C CA . SER A 1 91 ? -6.628 -5.977 24.961 1.00 86.44 91 SER A CA 1
ATOM 695 C C . SER A 1 91 ? -8.097 -5.989 24.547 1.00 86.44 91 SER A C 1
ATOM 697 O O . SER A 1 91 ? -8.823 -5.034 24.821 1.00 86.44 91 SER A O 1
ATOM 699 N N . LEU A 1 92 ? -8.544 -7.065 23.894 1.00 86.31 92 LEU A N 1
ATOM 700 C CA . LEU A 1 92 ? -9.939 -7.253 23.490 1.00 86.31 92 LEU A CA 1
ATOM 701 C C . LEU A 1 92 ? -10.607 -8.313 24.371 1.00 86.31 92 LEU A C 1
ATOM 703 O O . LEU A 1 92 ? -10.151 -9.452 24.428 1.00 86.31 92 LEU A O 1
ATOM 707 N N . HIS A 1 93 ? -11.713 -7.951 25.020 1.00 87.44 93 HIS A N 1
ATOM 708 C CA . HIS A 1 93 ? -12.580 -8.901 25.714 1.00 87.44 93 HIS A CA 1
ATOM 709 C C . HIS A 1 93 ? -13.738 -9.304 24.795 1.00 87.44 93 HIS A C 1
ATOM 711 O O . HIS A 1 93 ? -14.499 -8.443 24.355 1.00 87.44 93 HIS A O 1
ATOM 717 N N . VAL A 1 94 ? -13.887 -10.603 24.528 1.00 88.06 94 VAL A N 1
ATOM 718 C CA . VAL A 1 94 ? -14.952 -11.142 23.670 1.00 88.06 94 VAL A CA 1
ATOM 719 C C . VAL A 1 94 ? -16.014 -11.807 24.553 1.00 88.06 94 VAL A C 1
ATOM 721 O O . VAL A 1 94 ? -15.778 -12.906 25.055 1.00 88.06 94 VAL A O 1
ATOM 724 N N . PRO A 1 95 ? -17.166 -11.158 24.800 1.00 85.25 95 PRO A N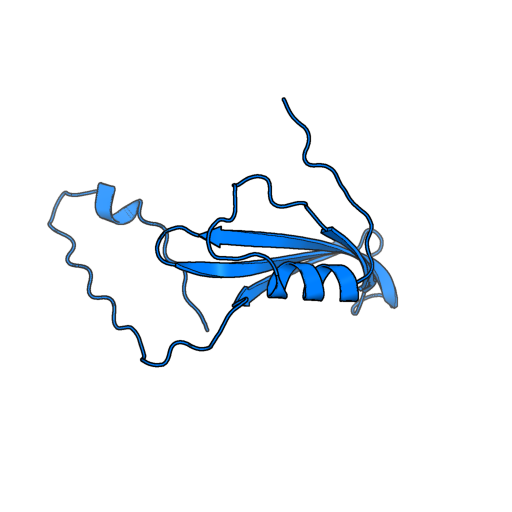 1
ATOM 725 C CA . PRO A 1 95 ? -18.253 -11.774 25.548 1.00 85.25 95 PRO A CA 1
ATOM 726 C C . PRO A 1 95 ? -18.914 -12.902 24.741 1.00 85.25 95 PRO A C 1
ATOM 728 O O . PRO A 1 95 ? -19.075 -12.815 23.521 1.00 85.25 95 PRO A O 1
ATOM 731 N N . SER A 1 96 ? -19.317 -13.970 25.432 1.00 83.69 96 SER A N 1
ATOM 732 C CA . SER A 1 96 ? -19.957 -15.138 24.823 1.00 83.69 96 SER A CA 1
ATOM 733 C C . SER A 1 96 ? -21.241 -14.750 24.083 1.00 83.69 96 SER A C 1
ATOM 735 O O . SER A 1 96 ? -22.168 -14.217 24.689 1.00 83.69 96 SER A O 1
ATOM 737 N N . GLY A 1 97 ? -21.304 -15.047 22.782 1.00 83.69 97 GLY A N 1
ATOM 738 C CA . GLY A 1 97 ? -22.480 -14.809 21.936 1.00 83.69 97 GLY A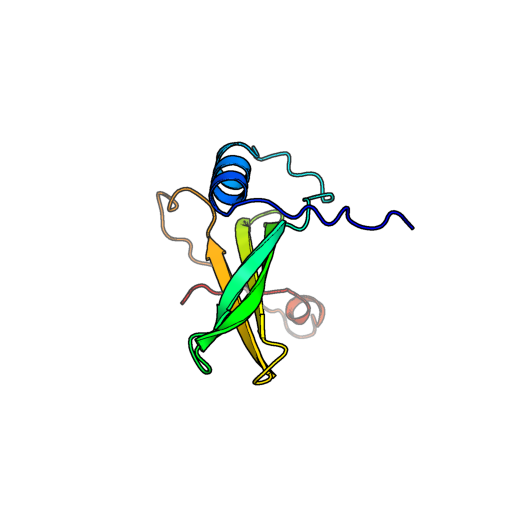 CA 1
ATOM 739 C C . GLY A 1 97 ? -22.478 -13.495 21.145 1.00 83.69 97 GLY A C 1
ATOM 740 O O . GLY A 1 97 ? -23.384 -13.295 20.340 1.00 83.69 97 GLY A O 1
ATOM 741 N N . ASP A 1 98 ? -21.475 -12.623 21.307 1.00 81.75 98 ASP A N 1
ATOM 742 C CA . ASP A 1 98 ? -21.372 -11.388 20.518 1.00 81.75 98 ASP A CA 1
ATOM 743 C C . ASP A 1 98 ? -20.523 -11.586 19.253 1.00 81.75 98 ASP A C 1
ATOM 745 O O . ASP A 1 98 ? -19.322 -11.306 19.213 1.00 81.75 98 ASP A O 1
ATOM 749 N N . GLN A 1 99 ? -21.169 -12.089 18.198 1.00 81.81 99 GLN A N 1
ATOM 750 C CA . GLN A 1 99 ? -20.531 -12.367 16.907 1.00 81.81 99 GLN A CA 1
ATOM 751 C C . GLN A 1 99 ? -19.909 -11.111 16.267 1.00 81.81 99 GLN A C 1
ATOM 753 O O . GLN A 1 99 ? -18.910 -11.222 15.563 1.00 81.81 99 GLN A O 1
ATOM 758 N N . LYS A 1 100 ? -20.433 -9.912 16.572 1.00 83.38 100 LYS A N 1
ATOM 759 C CA . LYS A 1 100 ? -19.963 -8.635 16.004 1.00 83.38 100 LYS A CA 1
ATOM 760 C C . LYS A 1 100 ? -18.526 -8.300 16.392 1.00 83.38 100 LYS A C 1
ATOM 762 O O . LYS A 1 100 ? -17.872 -7.492 15.739 1.00 83.38 100 LYS A O 1
ATOM 767 N N . MET A 1 101 ? -18.018 -8.904 17.467 1.00 81.12 101 MET A N 1
ATOM 768 C CA . MET A 1 101 ? -16.618 -8.754 17.863 1.00 81.12 101 MET A CA 1
ATOM 769 C C . MET A 1 101 ? -15.656 -9.388 16.855 1.00 81.12 101 MET A C 1
ATOM 771 O O . MET A 1 101 ? -14.521 -8.929 16.745 1.00 81.12 101 MET A O 1
ATOM 775 N N . LEU A 1 102 ? -16.109 -10.405 16.115 1.00 83.69 102 LEU A N 1
ATOM 776 C CA . LEU A 1 102 ? -15.319 -11.109 15.101 1.00 83.69 102 LEU A CA 1
ATOM 777 C C . LEU A 1 102 ? -15.297 -10.377 13.754 1.00 83.69 102 LEU A C 1
ATOM 779 O O . LEU A 1 102 ? -14.385 -10.596 12.967 1.00 83.69 102 LEU A O 1
ATOM 783 N N . ASP A 1 103 ? -16.242 -9.465 13.521 1.00 86.50 103 ASP A N 1
ATOM 784 C CA . ASP A 1 103 ? -16.314 -8.662 12.293 1.00 86.50 103 ASP A CA 1
ATOM 785 C C . ASP A 1 103 ? -15.299 -7.498 12.282 1.00 86.50 103 ASP A C 1
ATOM 787 O O . ASP A 1 103 ? -15.228 -6.714 11.333 1.00 86.50 103 ASP A O 1
ATOM 791 N N . ARG A 1 104 ? -14.503 -7.345 13.349 1.00 83.12 104 ARG A N 1
ATOM 792 C CA . ARG A 1 104 ? -13.493 -6.287 13.464 1.00 83.12 104 ARG A CA 1
ATOM 793 C C . ARG A 1 104 ? -12.290 -6.594 12.576 1.00 83.12 104 ARG A C 1
ATOM 795 O O . ARG A 1 104 ? -11.695 -7.663 12.657 1.00 83.12 104 ARG A O 1
ATOM 802 N N . THR A 1 105 ? -11.874 -5.611 11.784 1.00 79.62 105 THR A N 1
ATOM 803 C CA . THR A 1 105 ? -10.638 -5.699 10.994 1.00 79.62 105 THR A CA 1
ATOM 804 C C . THR A 1 105 ? -9.421 -5.457 11.889 1.00 79.62 105 THR A C 1
ATOM 806 O O . THR A 1 105 ? -9.389 -4.484 12.642 1.00 79.62 105 THR A O 1
ATOM 809 N N . VAL A 1 106 ? -8.415 -6.333 11.806 1.00 79.88 106 VAL A N 1
ATOM 810 C CA . VAL A 1 106 ? -7.159 -6.228 12.564 1.00 79.88 106 VAL A CA 1
ATOM 811 C C . VAL A 1 106 ? -6.010 -5.976 11.598 1.00 79.88 106 VAL A C 1
ATOM 813 O O . VAL A 1 106 ? -5.784 -6.762 10.682 1.00 79.88 106 VAL A O 1
ATOM 816 N N . VAL A 1 107 ? -5.263 -4.899 11.836 1.00 72.62 107 VAL A N 1
ATOM 817 C CA . VAL A 1 107 ? -4.017 -4.601 11.122 1.00 72.62 107 VAL A CA 1
ATOM 818 C C . VAL A 1 107 ? -2.855 -4.921 12.058 1.00 72.62 107 VAL A C 1
ATOM 820 O O . VAL A 1 107 ? -2.721 -4.306 13.116 1.00 72.62 107 VAL A O 1
ATOM 823 N N . LYS A 1 108 ? -2.033 -5.905 11.687 1.00 71.44 108 LYS A N 1
ATOM 824 C CA . LYS A 1 108 ? -0.851 -6.333 12.443 1.00 71.44 108 LYS A CA 1
ATOM 825 C C . LYS A 1 108 ? 0.405 -5.948 11.656 1.00 71.44 108 LYS A C 1
ATOM 827 O O . LYS A 1 108 ? 0.530 -6.348 10.504 1.00 71.44 108 LYS A O 1
ATOM 832 N N . SER A 1 109 ? 1.311 -5.193 12.274 1.00 64.12 109 SER A N 1
ATOM 833 C CA . SER A 1 109 ? 2.683 -5.023 11.775 1.00 64.12 109 SER A CA 1
ATOM 834 C C . SER A 1 109 ? 3.506 -6.279 12.085 1.00 64.12 109 SER A C 1
ATOM 836 O O . SER A 1 109 ? 3.273 -6.892 13.132 1.00 64.12 109 SER A O 1
ATOM 838 N N . GLU A 1 110 ? 4.439 -6.664 11.207 1.00 52.78 110 GLU A N 1
ATOM 839 C CA . GLU A 1 110 ? 5.434 -7.707 11.530 1.00 52.78 110 GLU A CA 1
ATOM 840 C C . GLU A 1 110 ? 6.288 -7.345 12.753 1.00 52.78 110 GLU A C 1
ATOM 842 O O . GLU A 1 110 ? 6.566 -6.138 12.956 1.00 52.78 110 GLU A O 1
#

Foldseek 3Di:
DDDQDEDADDPVVVVVCLVPDDPPDDPSFHWYKYWDADPPPRDIWIWIWDFDDDPVDATKIWIWTARPPPRDIDIDIGGSDDDPPDDDDDDDDDDPPPCVSVVDDDDDDD

Radius of gyration: 17.52 Å; chains: 1; bounding box: 36×32×44 Å

Organism: Nicotiana tabacum (NCBI:txid4097)